Protein AF-A0A1M3FUT4-F1 (afdb_monomer)

Structure (mmCIF, N/CA/C/O backbone):
data_AF-A0A1M3FUT4-F1
#
_entry.id   AF-A0A1M3FUT4-F1
#
loop_
_atom_site.group_PDB
_atom_site.id
_atom_site.type_symbol
_atom_site.label_atom_id
_atom_site.label_alt_id
_atom_site.label_comp_id
_atom_site.label_asym_id
_atom_site.label_entity_id
_atom_site.label_seq_id
_atom_site.pdbx_PDB_ins_code
_atom_site.Cartn_x
_atom_site.Cartn_y
_atom_site.Cartn_z
_atom_site.occupancy
_atom_site.B_iso_or_equiv
_atom_site.auth_seq_id
_atom_site.auth_comp_id
_atom_site.auth_asym_id
_atom_site.auth_atom_id
_atom_site.pdbx_PDB_model_num
ATOM 1 N N . MET A 1 1 ? -42.879 -6.997 67.326 1.0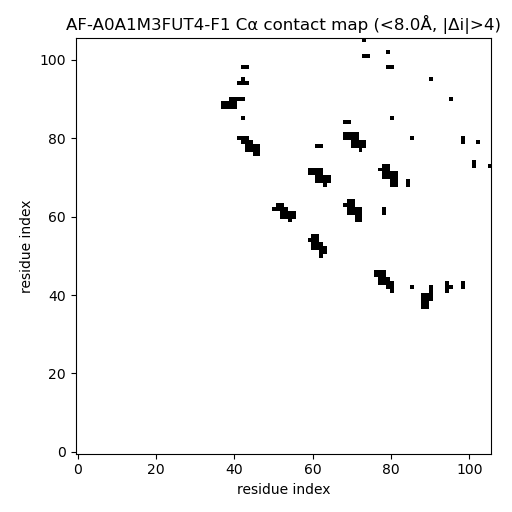0 53.72 1 MET A N 1
ATOM 2 C CA . MET A 1 1 ? -42.068 -7.435 66.161 1.00 53.72 1 MET A CA 1
ATOM 3 C C . MET A 1 1 ? -42.508 -6.853 64.804 1.00 53.72 1 MET A C 1
ATOM 5 O O . MET A 1 1 ? -41.761 -6.981 63.846 1.00 53.72 1 MET A O 1
ATOM 9 N N . SER A 1 2 ? -43.664 -6.184 64.678 1.00 60.69 2 SER A N 1
ATOM 10 C CA . SER A 1 2 ? -44.202 -5.682 63.392 1.00 60.69 2 SER A CA 1
ATOM 11 C C . SER A 1 2 ? -43.563 -4.386 62.867 1.00 60.69 2 SER A C 1
ATOM 13 O O 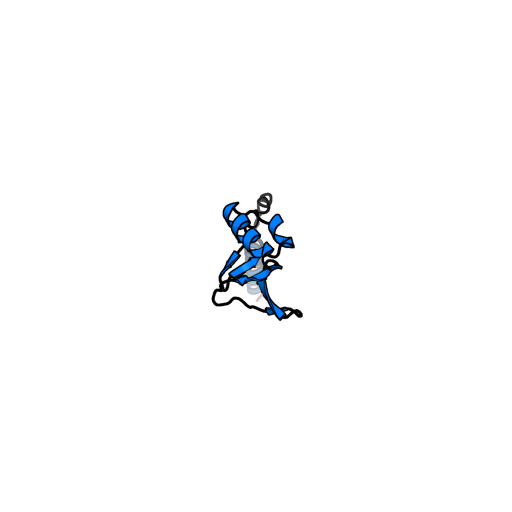. SER A 1 2 ? -43.441 -4.215 61.658 1.00 60.69 2 SER A O 1
ATOM 15 N N . LYS A 1 3 ? -43.103 -3.491 63.752 1.00 61.28 3 LYS A N 1
ATOM 16 C CA . LYS A 1 3 ? -42.559 -2.172 63.369 1.00 61.28 3 LYS A CA 1
ATOM 17 C C . LYS A 1 3 ? -41.261 -2.261 62.550 1.00 61.28 3 LYS A C 1
ATOM 19 O O . LYS A 1 3 ? -41.060 -1.466 61.642 1.00 61.28 3 LYS A O 1
ATOM 24 N N . LEU A 1 4 ? -40.429 -3.275 62.809 1.00 68.81 4 LEU A N 1
ATOM 25 C CA . LEU A 1 4 ? -39.172 -3.509 62.081 1.00 68.81 4 LEU A CA 1
ATOM 26 C C . LEU A 1 4 ? -39.403 -3.882 60.607 1.00 68.81 4 LEU A C 1
ATOM 28 O O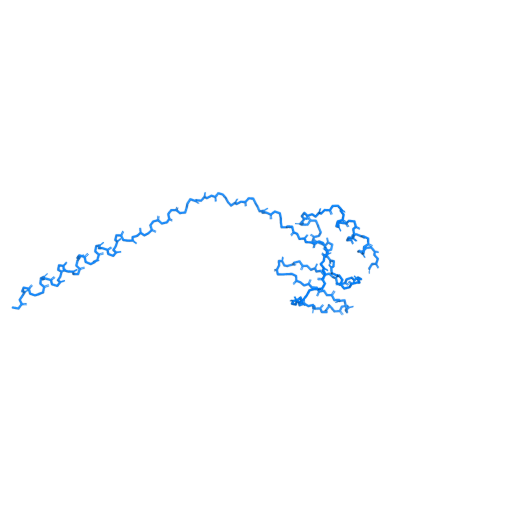 . LEU A 1 4 ? -38.648 -3.448 59.743 1.00 68.81 4 LEU A O 1
ATOM 32 N N . LYS A 1 5 ? -40.485 -4.613 60.306 1.00 69.44 5 LYS A N 1
AT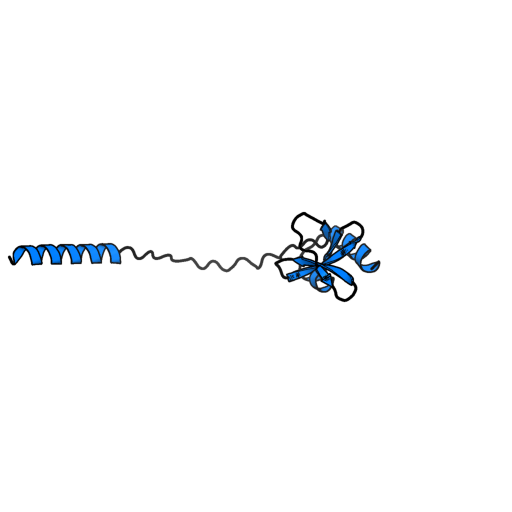OM 33 C CA . LYS A 1 5 ? -40.836 -5.001 58.930 1.00 69.44 5 LYS A CA 1
ATOM 34 C C . LYS A 1 5 ? -41.292 -3.804 58.090 1.00 69.44 5 LYS A C 1
ATOM 36 O O . LYS A 1 5 ? -40.993 -3.737 56.903 1.00 69.44 5 LYS A O 1
ATOM 41 N N . ILE A 1 6 ? -41.972 -2.842 58.718 1.00 75.12 6 ILE A N 1
ATOM 42 C CA . ILE A 1 6 ? -42.459 -1.621 58.058 1.00 75.12 6 ILE A CA 1
ATOM 43 C C . ILE A 1 6 ? -41.282 -0.711 57.686 1.00 75.12 6 ILE A C 1
ATOM 45 O O . ILE A 1 6 ? -41.224 -0.200 56.570 1.00 75.12 6 ILE A O 1
ATOM 49 N N . VAL A 1 7 ? -40.307 -0.563 58.589 1.00 79.75 7 VAL A N 1
ATOM 50 C CA . VAL A 1 7 ? -39.104 0.248 58.339 1.00 79.75 7 VAL A CA 1
ATOM 51 C C . VAL A 1 7 ? -38.250 -0.354 57.218 1.00 79.75 7 VAL A C 1
ATOM 53 O O . VAL A 1 7 ? -37.783 0.375 56.346 1.00 79.75 7 VAL A O 1
ATOM 56 N N . GLN A 1 8 ? -38.103 -1.683 57.183 1.00 76.06 8 GLN A N 1
ATOM 57 C CA . GLN A 1 8 ? -37.417 -2.371 56.085 1.00 76.06 8 GLN A CA 1
ATOM 58 C C . GLN A 1 8 ? -38.110 -2.146 54.736 1.00 76.06 8 GLN A C 1
ATOM 60 O O . GLN A 1 8 ? -37.441 -1.822 53.757 1.00 76.06 8 GLN A O 1
ATOM 65 N N . ALA A 1 9 ? -39.439 -2.271 54.681 1.00 79.19 9 ALA A N 1
ATOM 66 C CA . ALA A 1 9 ? -40.196 -2.070 53.447 1.00 79.19 9 ALA A CA 1
ATOM 67 C C . ALA A 1 9 ? -40.063 -0.634 52.907 1.00 79.19 9 ALA A C 1
ATOM 69 O O . ALA A 1 9 ? -39.886 -0.442 51.704 1.00 79.19 9 ALA A O 1
ATOM 70 N N . ALA A 1 10 ? -40.079 0.368 53.793 1.00 79.88 10 ALA A N 1
ATOM 71 C CA . ALA A 1 10 ? -39.894 1.767 53.413 1.00 79.88 10 ALA A CA 1
ATOM 72 C C . ALA A 1 10 ? -38.489 2.041 52.843 1.00 79.88 10 ALA A C 1
ATOM 74 O O . ALA A 1 10 ? -38.355 2.739 51.837 1.00 79.88 10 ALA A O 1
ATOM 75 N N . LEU A 1 11 ? -37.448 1.444 53.436 1.00 83.62 11 LEU A N 1
ATOM 76 C CA . LEU A 1 11 ? -36.068 1.562 52.950 1.00 83.62 11 LEU A CA 1
ATOM 77 C C . LEU A 1 11 ? -35.875 0.928 51.567 1.00 83.62 11 LEU A C 1
ATOM 79 O O . LEU A 1 11 ? -35.216 1.519 50.711 1.00 83.62 11 LEU A O 1
ATOM 83 N N . PHE A 1 12 ? -36.477 -0.239 51.322 1.00 83.50 12 PHE A N 1
ATOM 84 C CA . PHE A 1 12 ? -36.410 -0.886 50.009 1.00 83.50 12 PHE A CA 1
ATOM 85 C C . PHE A 1 12 ? -37.102 -0.061 48.919 1.00 83.50 12 PHE A C 1
ATOM 87 O O . PHE A 1 12 ? -36.546 0.099 47.833 1.00 83.50 12 PHE A O 1
ATOM 94 N N . LEU A 1 13 ? -38.273 0.512 49.211 1.00 81.50 13 LEU A N 1
ATOM 95 C CA . LEU A 1 13 ? -38.985 1.381 48.268 1.00 81.50 13 LEU A CA 1
ATOM 96 C C . LEU A 1 13 ? -38.174 2.630 47.906 1.00 81.50 13 LEU A C 1
ATOM 98 O O . LEU A 1 13 ? -38.072 2.971 46.728 1.00 81.50 13 LEU A O 1
ATOM 102 N N . ALA A 1 14 ? -37.545 3.274 48.892 1.00 78.31 14 ALA A N 1
ATOM 103 C CA . ALA A 1 14 ? -36.695 4.438 48.650 1.00 78.31 14 ALA A CA 1
ATOM 104 C C . ALA A 1 14 ? -35.477 4.094 47.772 1.00 78.31 14 ALA A C 1
ATOM 106 O O . ALA A 1 14 ? -35.152 4.838 46.846 1.00 78.31 14 ALA A O 1
ATOM 107 N N . ALA A 1 15 ? -34.841 2.942 48.010 1.00 79.00 15 ALA A N 1
ATOM 108 C CA . ALA A 1 15 ? -33.700 2.496 47.215 1.00 79.00 15 ALA A CA 1
ATOM 109 C C . ALA A 1 15 ? -34.078 2.255 45.741 1.00 79.00 15 ALA A C 1
ATOM 111 O O . ALA A 1 15 ? -33.377 2.719 44.843 1.00 79.00 15 ALA A O 1
ATOM 112 N N . VAL A 1 16 ? -35.209 1.591 45.475 1.00 80.00 16 VAL A N 1
ATOM 113 C CA . VAL A 1 16 ? -35.664 1.298 44.101 1.00 80.00 16 VAL A CA 1
ATOM 114 C C . VAL A 1 16 ? -35.906 2.580 43.295 1.00 80.00 16 VAL A C 1
ATOM 116 O O . VAL A 1 16 ? -35.494 2.665 42.136 1.00 80.00 16 VAL A O 1
ATOM 119 N N . VAL A 1 17 ? -36.507 3.605 43.907 1.00 76.50 17 VAL A N 1
ATOM 120 C CA . VAL A 1 17 ? -36.762 4.893 43.239 1.00 76.50 17 VAL A CA 1
ATOM 121 C C . VAL A 1 17 ? -35.452 5.580 42.842 1.00 76.50 17 VAL A C 1
ATOM 123 O O . VAL A 1 17 ? -35.328 6.042 41.706 1.00 76.50 17 VAL A O 1
ATOM 126 N N . ILE A 1 18 ? -34.448 5.577 43.722 1.00 74.12 18 ILE A N 1
ATOM 127 C CA . ILE A 1 18 ? -33.135 6.187 43.455 1.00 74.12 18 ILE A CA 1
ATOM 128 C C . ILE A 1 18 ? -32.402 5.453 42.322 1.00 74.12 18 ILE A C 1
ATOM 130 O O . ILE A 1 18 ? -31.867 6.093 41.420 1.00 74.12 18 ILE A O 1
ATOM 134 N N . PHE A 1 19 ? -32.423 4.117 42.300 1.00 67.12 19 PHE A N 1
ATOM 135 C CA . PHE A 1 19 ? -31.760 3.360 41.230 1.00 67.12 19 PHE A CA 1
ATOM 136 C C . PHE A 1 19 ? -32.482 3.468 39.879 1.00 67.12 19 PHE A C 1
ATOM 138 O O . PHE A 1 19 ? -31.827 3.513 38.839 1.00 67.12 19 PHE A O 1
ATOM 145 N N . SER A 1 20 ? -33.815 3.569 39.872 1.00 65.00 20 SER A N 1
ATOM 146 C CA . SER A 1 20 ? -34.599 3.732 38.635 1.00 65.00 20 SER A CA 1
ATOM 147 C C . SER A 1 20 ? -34.478 5.123 37.993 1.00 65.00 20 SER A C 1
ATOM 149 O O . SER A 1 20 ? -34.706 5.265 36.792 1.00 65.00 20 SER A O 1
ATOM 151 N N . SER A 1 21 ? -34.080 6.147 38.756 1.00 62.62 21 SER A N 1
ATOM 152 C CA . SER A 1 21 ? -33.949 7.526 38.261 1.00 62.62 21 SER A CA 1
ATOM 153 C C . SER A 1 21 ? -32.583 7.827 37.626 1.00 62.62 21 SER A C 1
ATOM 155 O O . SER A 1 21 ? -32.429 8.846 36.955 1.00 62.62 21 SER A O 1
ATOM 157 N N . CYS A 1 22 ? -31.620 6.901 37.697 1.00 63.59 22 CYS A N 1
ATOM 158 C CA . CYS A 1 22 ? -30.354 6.967 36.959 1.00 63.59 22 CYS A CA 1
ATOM 159 C C . CYS A 1 22 ? -30.449 6.347 35.548 1.00 63.59 22 CYS A C 1
ATOM 161 O O . CYS A 1 22 ? -29.525 5.681 35.081 1.00 63.59 22 CYS A O 1
ATOM 163 N N . SER A 1 23 ? -31.554 6.568 34.831 1.00 57.31 23 SER A N 1
ATOM 164 C CA . SER A 1 23 ? -31.620 6.260 33.399 1.00 57.31 23 SER A CA 1
ATOM 165 C C . SER A 1 23 ? -30.812 7.309 32.634 1.00 57.31 23 SER A C 1
ATOM 167 O O . SER A 1 23 ? -31.278 8.415 32.360 1.00 57.31 23 SER A O 1
ATOM 169 N N . SER A 1 24 ? -29.574 6.951 32.297 1.00 58.09 24 SER A N 1
ATOM 170 C CA . SER A 1 24 ? -28.672 7.747 31.466 1.00 58.09 24 SER A CA 1
ATOM 171 C C . SER A 1 24 ? -29.225 7.847 30.044 1.00 58.09 24 SER A C 1
ATOM 173 O O . SER A 1 24 ? -28.860 7.063 29.167 1.00 58.09 24 SER A O 1
ATOM 175 N N . GLY A 1 25 ? -30.111 8.815 29.813 1.00 54.69 25 GLY A N 1
ATOM 176 C CA . GLY A 1 25 ? -30.612 9.190 28.495 1.00 54.69 25 GLY A CA 1
ATOM 177 C C . GLY A 1 25 ? -29.491 9.765 27.635 1.00 54.69 25 GLY A C 1
ATOM 178 O O . GLY A 1 25 ? -29.395 10.974 27.444 1.00 54.69 25 GLY A O 1
ATOM 179 N N . ARG A 1 26 ? -28.614 8.904 27.111 1.00 54.03 26 ARG A N 1
ATOM 180 C CA . ARG A 1 26 ? -27.665 9.281 26.065 1.00 54.03 26 ARG A CA 1
ATOM 181 C C . ARG A 1 26 ? -28.443 9.437 24.761 1.00 54.03 26 ARG A C 1
ATOM 183 O O . ARG A 1 26 ? -28.504 8.518 23.950 1.00 54.03 26 ARG A O 1
ATOM 190 N N . GLN A 1 27 ? -29.048 10.606 24.562 1.00 55.84 27 GLN A N 1
ATOM 191 C CA . GLN A 1 27 ? -29.463 11.047 23.234 1.00 55.84 27 GLN A CA 1
ATOM 192 C C . GLN A 1 27 ? -28.197 11.300 22.415 1.00 55.84 27 GLN A C 1
ATOM 194 O O . GLN A 1 27 ? -27.618 12.386 22.425 1.00 55.84 27 GLN A O 1
ATOM 199 N N . TYR A 1 28 ? -27.740 10.266 21.715 1.00 49.25 28 TYR A N 1
ATOM 200 C CA . TYR A 1 28 ? -26.781 10.441 20.639 1.00 49.25 28 TYR A CA 1
ATOM 201 C C . TYR A 1 28 ? -27.470 11.278 19.562 1.00 49.25 28 TYR A C 1
ATOM 203 O O . TYR A 1 28 ? -28.347 10.790 18.852 1.00 49.25 28 TYR A O 1
ATOM 211 N N . ARG A 1 29 ? -27.099 12.561 19.455 1.00 51.72 29 ARG A N 1
ATOM 212 C CA . ARG A 1 29 ? -27.361 13.341 18.242 1.00 51.72 29 ARG A CA 1
ATOM 213 C C . ARG A 1 29 ? -26.816 12.521 17.075 1.00 51.72 29 ARG A C 1
ATOM 215 O O . ARG A 1 29 ? -25.601 12.352 16.970 1.00 51.72 29 ARG A O 1
ATOM 222 N N . SER A 1 30 ? -27.703 12.006 16.227 1.00 53.16 30 SER A N 1
ATOM 223 C CA . SER A 1 30 ? -27.336 11.441 14.930 1.00 53.16 30 SER A CA 1
ATOM 224 C C . SER A 1 30 ? -26.778 12.567 14.071 1.00 53.16 30 SER A C 1
ATOM 226 O O . SER A 1 30 ? -27.499 13.225 13.327 1.00 53.16 30 SER A O 1
ATOM 228 N N . TYR A 1 31 ? -25.479 12.816 14.204 1.00 52.38 31 TYR A N 1
ATOM 229 C CA . TYR A 1 31 ? -24.741 13.489 13.155 1.00 52.38 31 TYR A CA 1
ATOM 230 C C . TYR A 1 31 ? -24.764 12.566 11.931 1.00 52.38 31 TYR A C 1
ATOM 232 O O . TYR A 1 31 ? -24.536 11.360 12.090 1.00 52.38 31 TYR A O 1
ATOM 240 N N . PRO A 1 32 ? -25.055 13.083 10.724 1.00 65.62 32 PRO A N 1
ATOM 241 C CA . PRO A 1 32 ? -24.831 12.308 9.517 1.00 65.62 32 PRO A CA 1
ATOM 242 C C . PRO A 1 32 ? -23.376 11.818 9.535 1.00 65.62 32 PRO A C 1
ATOM 244 O O . PRO A 1 32 ? -22.490 12.579 9.945 1.00 65.62 32 PRO A O 1
ATOM 247 N N . PRO A 1 33 ? -23.120 10.550 9.165 1.00 62.34 33 PRO A N 1
ATOM 248 C CA . PRO A 1 33 ? -21.762 10.035 9.137 1.00 62.34 33 PRO A CA 1
ATOM 249 C C . PRO A 1 33 ? -20.909 10.980 8.281 1.00 62.34 33 PRO A C 1
ATOM 251 O O . PRO A 1 33 ? -21.385 11.428 7.230 1.00 62.34 33 PRO A O 1
ATOM 254 N N . PRO A 1 34 ? -19.681 11.324 8.717 1.00 60.88 34 PRO A N 1
ATOM 255 C CA . PRO A 1 34 ? -18.784 12.105 7.881 1.00 60.88 34 PRO A CA 1
ATOM 256 C C . PRO A 1 34 ? -18.694 11.429 6.505 1.00 60.88 34 PRO A C 1
ATOM 258 O O . PRO A 1 34 ? -18.723 10.191 6.447 1.00 60.88 34 PRO A O 1
ATOM 261 N N . PRO A 1 35 ? -18.610 12.202 5.402 1.00 61.06 35 PRO A N 1
ATOM 262 C CA . PRO A 1 35 ? -18.402 11.638 4.074 1.00 61.06 35 PRO A CA 1
ATOM 263 C C . PRO A 1 35 ? -17.282 10.604 4.169 1.00 61.06 35 PRO A C 1
ATOM 265 O O . PRO A 1 35 ? -16.297 10.901 4.855 1.00 61.06 35 PRO A O 1
ATOM 268 N N . PRO A 1 36 ? -17.420 9.403 3.571 1.00 56.81 36 PRO A N 1
ATOM 269 C CA . PRO A 1 36 ? -16.405 8.369 3.682 1.00 56.81 36 PRO A CA 1
ATOM 270 C C . PRO A 1 36 ? -15.070 8.989 3.294 1.00 56.81 36 PRO A C 1
ATOM 272 O O . PRO A 1 36 ? -14.859 9.349 2.136 1.00 56.81 36 PRO A O 1
ATOM 275 N N . GLY A 1 37 ? -14.217 9.206 4.300 1.00 53.06 37 GLY A N 1
ATOM 276 C CA . GLY A 1 37 ? -12.935 9.851 4.100 1.00 53.06 37 GLY A CA 1
ATOM 277 C C . GLY A 1 37 ? -12.224 9.049 3.032 1.00 53.06 37 GLY A C 1
ATOM 278 O O . GLY A 1 37 ? -12.073 7.837 3.190 1.00 53.06 37 GLY A O 1
ATOM 279 N N . HIS A 1 38 ? -11.879 9.688 1.914 1.00 54.84 38 HIS A N 1
ATOM 280 C CA . HIS A 1 38 ? -11.154 9.023 0.843 1.00 54.84 38 HIS A CA 1
ATOM 281 C C . HIS A 1 38 ? -9.940 8.352 1.479 1.00 54.84 38 HIS A C 1
ATOM 283 O O . HIS A 1 38 ? -9.044 9.040 1.968 1.00 54.84 38 HIS A O 1
ATOM 289 N N . THR A 1 39 ? -9.939 7.019 1.550 1.00 61.16 39 THR A N 1
ATOM 290 C CA . THR A 1 39 ? -8.858 6.285 2.198 1.00 61.16 39 THR A CA 1
ATOM 291 C C . THR A 1 39 ? -7.607 6.523 1.368 1.00 61.16 39 THR A C 1
ATOM 293 O O . THR A 1 39 ? -7.461 5.964 0.278 1.00 61.16 39 THR A O 1
ATOM 296 N N . SER A 1 40 ? -6.740 7.417 1.833 1.00 69.81 40 SER A N 1
ATOM 297 C CA . SER A 1 40 ? -5.457 7.679 1.206 1.00 69.81 40 SER A CA 1
ATOM 298 C C . SER A 1 40 ? -4.562 6.483 1.510 1.00 69.81 40 SER A C 1
ATOM 300 O O . SER A 1 40 ? -4.126 6.272 2.640 1.00 69.81 40 SER A O 1
ATOM 302 N N . VAL A 1 41 ? -4.331 5.639 0.505 1.00 81.75 41 VAL A N 1
ATOM 303 C CA . VAL A 1 41 ? -3.327 4.579 0.608 1.00 81.75 41 VAL A CA 1
ATOM 304 C C . VAL A 1 41 ? -2.092 4.977 -0.178 1.00 81.75 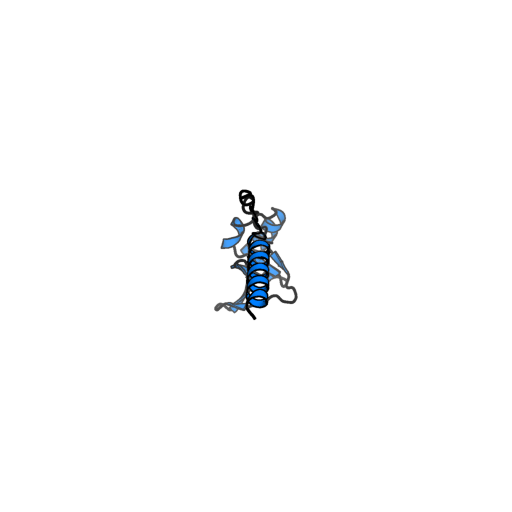41 VAL A C 1
ATOM 306 O O . VAL A 1 41 ? -2.176 5.579 -1.249 1.00 81.75 41 VAL A O 1
ATOM 309 N N . SER A 1 42 ? -0.919 4.653 0.363 1.00 88.25 42 SER A N 1
ATOM 310 C CA . SER A 1 42 ? 0.326 4.864 -0.366 1.00 88.25 42 SER A CA 1
ATOM 311 C C . SER A 1 42 ? 0.409 3.871 -1.521 1.00 88.25 42 SER A C 1
ATOM 313 O O . SER A 1 42 ? 0.200 2.681 -1.324 1.00 88.25 42 SER A O 1
ATOM 315 N N . LEU A 1 43 ? 0.763 4.324 -2.724 1.00 92.19 43 LEU A N 1
ATOM 316 C CA . LEU A 1 43 ? 0.973 3.420 -3.864 1.00 92.19 43 LEU A CA 1
ATOM 317 C C . LEU A 1 43 ? 2.239 2.566 -3.720 1.00 92.19 43 LEU A C 1
ATOM 319 O O . LEU A 1 43 ? 2.377 1.536 -4.381 1.00 92.19 43 LEU A O 1
ATOM 323 N N . ILE A 1 44 ? 3.183 3.020 -2.898 1.00 91.81 44 ILE A N 1
ATOM 324 C CA . ILE A 1 44 ? 4.486 2.394 -2.696 1.00 91.81 44 ILE A CA 1
ATOM 325 C C . ILE A 1 44 ? 4.775 2.399 -1.200 1.00 91.81 44 ILE A C 1
ATOM 327 O O . ILE A 1 44 ? 4.690 3.445 -0.553 1.00 91.81 44 ILE A O 1
ATOM 331 N N . ILE A 1 45 ? 5.131 1.244 -0.654 1.00 92.06 45 ILE A N 1
ATOM 332 C CA . ILE A 1 45 ? 5.575 1.112 0.734 1.00 92.06 45 ILE A CA 1
ATOM 333 C C . ILE A 1 45 ? 6.974 0.504 0.773 1.00 92.06 45 ILE A C 1
ATOM 335 O O . ILE A 1 45 ? 7.341 -0.309 -0.079 1.00 92.06 45 ILE A O 1
ATOM 339 N N . SER A 1 46 ? 7.760 0.906 1.762 1.00 91.94 46 SER A N 1
ATOM 340 C CA . SER A 1 46 ? 9.059 0.299 2.043 1.00 91.94 46 SER A CA 1
ATOM 341 C C . SER A 1 46 ? 8.886 -0.899 2.965 1.00 91.94 46 SER A C 1
ATOM 343 O O . SER A 1 46 ? 7.917 -0.970 3.719 1.00 91.94 46 SER A O 1
ATOM 345 N N . ASN A 1 47 ? 9.839 -1.828 2.930 1.00 88.19 47 ASN A N 1
ATOM 346 C CA . ASN A 1 47 ? 9.891 -2.882 3.931 1.00 88.19 47 ASN A CA 1
ATOM 347 C C . ASN A 1 47 ? 10.130 -2.272 5.326 1.00 88.19 47 ASN A C 1
ATOM 349 O O . ASN A 1 47 ? 11.181 -1.677 5.557 1.00 88.19 47 ASN A O 1
ATOM 353 N N . SER A 1 48 ? 9.169 -2.406 6.237 1.00 85.94 48 SER A N 1
ATOM 354 C CA . SER A 1 48 ? 9.269 -2.017 7.642 1.00 85.94 48 SER A CA 1
ATOM 355 C C . SER A 1 48 ? 9.182 -3.247 8.553 1.00 85.94 48 SER A C 1
ATOM 357 O O . SER A 1 48 ? 8.536 -4.236 8.184 1.00 85.94 48 SER A O 1
ATOM 359 N N . PRO A 1 49 ? 9.783 -3.202 9.756 1.00 87.44 49 PRO A N 1
ATOM 360 C CA . PRO A 1 49 ? 9.583 -4.237 10.767 1.00 87.44 49 PRO A CA 1
ATOM 361 C C . PRO A 1 49 ? 8.088 -4.480 11.018 1.00 87.44 49 PRO A C 1
ATOM 363 O O . PRO A 1 49 ? 7.304 -3.533 11.067 1.00 87.44 49 PRO A O 1
ATOM 366 N N . GLY A 1 50 ? 7.689 -5.748 11.132 1.00 86.12 50 GLY A N 1
ATOM 367 C CA . GLY A 1 50 ? 6.292 -6.143 11.354 1.00 86.12 50 GLY A CA 1
ATOM 368 C C . GLY A 1 50 ? 5.443 -6.340 10.090 1.00 86.12 50 GLY A C 1
ATOM 369 O O . GLY A 1 50 ? 4.295 -6.765 10.204 1.00 86.12 50 GLY A O 1
ATOM 370 N N . LEU A 1 51 ? 5.973 -6.098 8.883 1.00 89.69 51 LEU A N 1
ATOM 371 C CA . LEU A 1 51 ? 5.284 -6.488 7.648 1.00 89.69 51 LEU A CA 1
ATOM 372 C C . LEU A 1 51 ? 5.303 -8.009 7.474 1.00 89.69 51 LEU A C 1
ATOM 374 O O . LEU A 1 51 ? 6.356 -8.617 7.277 1.00 89.69 51 LEU A O 1
ATOM 378 N N . VAL A 1 52 ? 4.119 -8.617 7.476 1.00 92.75 52 VAL A N 1
ATOM 379 C CA . VAL A 1 52 ? 3.958 -10.039 7.159 1.00 92.75 52 VAL A CA 1
ATOM 380 C C . VAL A 1 52 ? 3.959 -10.213 5.643 1.00 92.75 52 VAL A C 1
ATOM 382 O O . VAL A 1 52 ? 2.981 -9.911 4.959 1.00 92.75 52 VAL A O 1
ATOM 385 N N . ILE A 1 53 ? 5.083 -10.683 5.111 1.00 93.94 53 ILE A N 1
ATOM 386 C CA . ILE A 1 53 ? 5.259 -10.928 3.679 1.00 93.94 53 ILE A CA 1
ATOM 387 C C . ILE A 1 53 ? 4.913 -12.383 3.386 1.00 93.94 53 ILE A C 1
ATOM 389 O O . ILE A 1 53 ? 5.429 -13.301 4.020 1.00 93.94 53 ILE A O 1
ATOM 393 N N . SER A 1 54 ? 4.070 -12.597 2.385 1.00 95.31 54 SER A N 1
ATOM 394 C CA . SER A 1 54 ? 3.672 -13.922 1.920 1.00 95.31 54 SER A CA 1
ATOM 395 C C . SER A 1 54 ? 4.230 -14.193 0.526 1.00 95.31 54 SER A C 1
ATOM 397 O O . SER A 1 54 ? 4.492 -13.273 -0.255 1.00 95.31 54 SER A O 1
ATOM 399 N N . ARG A 1 55 ? 4.417 -15.474 0.205 1.00 96.12 55 ARG A N 1
ATOM 400 C CA . ARG A 1 55 ? 4.816 -15.928 -1.128 1.00 96.12 55 ARG A CA 1
ATOM 401 C C . ARG A 1 55 ? 3.582 -16.435 -1.867 1.00 96.12 55 ARG A C 1
ATOM 403 O O . ARG A 1 55 ? 2.827 -17.235 -1.325 1.00 96.12 55 ARG A O 1
ATOM 410 N N . TYR A 1 56 ? 3.366 -15.937 -3.076 1.00 94.69 56 TYR A N 1
ATOM 411 C CA . TYR A 1 56 ? 2.306 -16.391 -3.968 1.00 94.69 56 TYR A CA 1
ATOM 412 C C . TYR A 1 56 ? 2.738 -17.667 -4.706 1.00 94.69 56 TYR A C 1
ATOM 414 O O . TYR A 1 56 ? 3.927 -17.994 -4.739 1.00 94.69 56 TYR A O 1
ATOM 422 N N . SER A 1 57 ? 1.787 -18.395 -5.296 1.00 95.31 57 SER A N 1
ATOM 423 C CA . SER A 1 57 ? 2.045 -19.679 -5.972 1.00 95.31 57 SER A CA 1
ATOM 424 C C . SER A 1 57 ? 3.023 -19.568 -7.146 1.00 95.31 57 SER A C 1
ATOM 426 O O . SER A 1 57 ? 3.783 -20.492 -7.404 1.00 95.31 57 SER A O 1
ATOM 428 N N . ASP A 1 58 ? 3.064 -18.412 -7.806 1.00 92.50 58 ASP A N 1
ATOM 429 C CA . ASP A 1 58 ? 4.008 -18.084 -8.883 1.00 92.50 58 ASP A CA 1
ATOM 430 C C . ASP A 1 58 ? 5.414 -17.687 -8.386 1.00 92.50 58 ASP A C 1
ATOM 432 O O . ASP A 1 58 ? 6.272 -17.270 -9.163 1.00 92.50 58 ASP A O 1
ATOM 436 N N . GLY A 1 59 ? 5.657 -17.774 -7.078 1.00 93.44 59 GLY A N 1
ATOM 437 C CA . GLY A 1 59 ? 6.930 -17.449 -6.452 1.00 93.44 59 GLY A CA 1
ATOM 438 C C . GLY A 1 59 ? 7.138 -15.966 -6.143 1.00 93.44 59 GLY A C 1
ATOM 439 O O . GLY A 1 59 ? 8.130 -15.643 -5.482 1.00 93.44 59 GLY A O 1
ATOM 440 N N . ARG A 1 60 ? 6.228 -15.066 -6.544 1.00 92.25 60 ARG A N 1
ATOM 441 C CA . ARG A 1 60 ? 6.315 -13.635 -6.219 1.00 92.25 60 ARG A CA 1
ATOM 442 C C . ARG A 1 60 ? 5.957 -13.389 -4.758 1.00 92.25 60 ARG A C 1
ATOM 444 O O . ARG A 1 60 ? 5.103 -14.049 -4.178 1.00 92.25 60 ARG A O 1
ATOM 451 N N . TYR A 1 61 ? 6.584 -12.381 -4.167 1.00 94.81 61 TYR A N 1
ATOM 452 C CA . TYR A 1 61 ? 6.277 -11.962 -2.803 1.00 94.81 61 TYR A CA 1
ATOM 453 C C . TYR A 1 61 ? 5.246 -10.839 -2.806 1.00 94.81 61 TYR A C 1
ATOM 455 O O . TYR A 1 61 ? 5.326 -9.912 -3.623 1.00 94.81 61 TYR A O 1
ATOM 463 N N . TYR A 1 62 ? 4.313 -10.895 -1.865 1.00 95.38 62 TYR A N 1
ATOM 464 C CA . TYR A 1 62 ? 3.321 -9.854 -1.655 1.00 95.38 62 TYR A CA 1
ATOM 465 C C . TYR A 1 62 ? 3.110 -9.580 -0.169 1.00 95.38 62 TYR A C 1
ATOM 467 O O . TYR A 1 62 ? 3.370 -10.415 0.693 1.00 95.38 62 TYR A O 1
ATOM 475 N N . TYR A 1 63 ? 2.616 -8.387 0.114 1.00 95.25 63 TYR A N 1
ATOM 476 C CA . TYR A 1 63 ? 2.112 -7.976 1.410 1.00 95.25 63 TYR A CA 1
ATOM 477 C C . TYR A 1 63 ? 0.618 -7.688 1.272 1.00 95.25 63 TYR A C 1
ATOM 479 O O . TYR A 1 63 ? 0.190 -7.051 0.305 1.00 95.25 63 TYR A O 1
ATOM 487 N N . ARG A 1 64 ? -0.183 -8.154 2.230 1.00 94.62 64 ARG A N 1
ATOM 488 C CA . ARG A 1 64 ? -1.613 -7.847 2.301 1.00 94.62 64 ARG A CA 1
ATOM 489 C C . ARG A 1 64 ? -1.855 -6.917 3.479 1.00 94.62 64 ARG A C 1
ATOM 491 O O . ARG A 1 64 ? -1.672 -7.311 4.625 1.00 94.62 64 ARG A O 1
ATOM 498 N N . ALA A 1 65 ? -2.268 -5.690 3.186 1.00 90.69 65 ALA A N 1
ATOM 499 C CA . ALA A 1 65 ? -2.600 -4.724 4.219 1.00 90.69 65 ALA A CA 1
ATOM 500 C C . ALA A 1 65 ? -3.906 -5.113 4.935 1.00 90.69 65 ALA A C 1
ATOM 502 O O . ALA A 1 65 ? -4.786 -5.706 4.301 1.00 90.69 65 ALA A O 1
ATOM 503 N N . PRO A 1 66 ? -4.090 -4.706 6.207 1.00 88.56 66 PRO A N 1
ATOM 504 C CA . PRO A 1 66 ? -5.319 -4.963 6.963 1.00 88.56 66 PRO A CA 1
ATOM 505 C C . PRO A 1 66 ? -6.593 -4.485 6.252 1.00 88.56 66 PRO A C 1
ATOM 507 O O . PRO A 1 66 ? -7.622 -5.143 6.315 1.00 88.56 66 PRO A O 1
ATOM 510 N N . GLY A 1 67 ? -6.508 -3.389 5.487 1.00 87.44 67 GLY A N 1
ATOM 511 C CA . GLY A 1 67 ? -7.608 -2.871 4.662 1.00 87.44 67 GLY A CA 1
ATOM 512 C C . GLY A 1 67 ? -7.909 -3.674 3.387 1.00 87.44 67 GLY A C 1
ATOM 513 O O . GLY A 1 67 ? -8.649 -3.202 2.532 1.00 87.44 67 GLY A O 1
ATOM 514 N N . GLY A 1 68 ? -7.304 -4.851 3.200 1.00 90.12 68 GLY A N 1
ATOM 515 C CA . GLY A 1 68 ? -7.551 -5.732 2.054 1.00 90.12 68 GLY A CA 1
ATOM 516 C C . GLY A 1 68 ? -6.757 -5.400 0.786 1.00 90.12 68 GLY A C 1
ATOM 517 O O . GLY A 1 68 ? -6.864 -6.125 -0.203 1.00 90.12 68 GLY A O 1
ATOM 518 N N . TYR A 1 69 ? -5.932 -4.353 0.811 1.00 92.50 69 TYR A N 1
ATOM 519 C CA . TYR A 1 69 ? -5.043 -3.983 -0.289 1.00 92.50 69 TYR A CA 1
ATOM 520 C C . TYR A 1 69 ? -3.886 -4.971 -0.426 1.00 92.50 69 TYR A C 1
ATOM 522 O O . TYR A 1 69 ? -3.295 -5.392 0.568 1.00 92.50 69 TYR A O 1
ATOM 530 N N . VAL A 1 70 ? -3.525 -5.306 -1.663 1.00 94.62 70 VAL A N 1
ATOM 531 C CA . VAL A 1 70 ? -2.367 -6.159 -1.955 1.00 94.62 70 VAL A CA 1
ATOM 532 C C . VAL A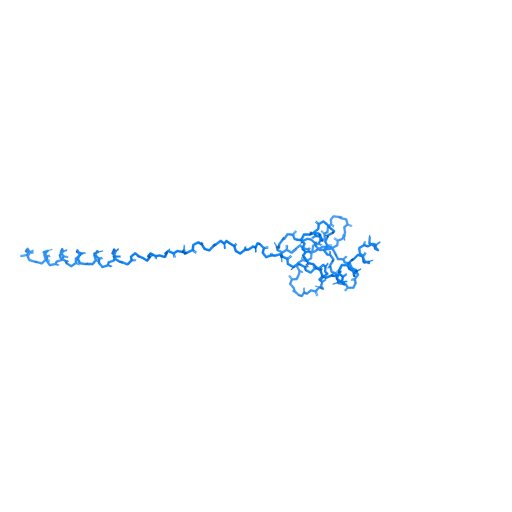 1 70 ? -1.254 -5.315 -2.544 1.00 94.62 70 VAL A C 1
ATOM 534 O O . VAL A 1 70 ? -1.489 -4.517 -3.451 1.00 94.62 70 VAL A O 1
ATOM 537 N N . TYR A 1 71 ? -0.047 -5.524 -2.034 1.00 94.88 71 TYR A N 1
ATOM 538 C CA . TYR A 1 71 ? 1.170 -4.891 -2.499 1.00 94.88 71 TYR A CA 1
ATOM 539 C C . TYR A 1 71 ? 2.155 -5.951 -2.965 1.00 94.88 71 TYR A C 1
ATOM 541 O O . TYR A 1 71 ? 2.490 -6.873 -2.230 1.00 94.88 71 TYR A O 1
ATOM 549 N N . TRP A 1 72 ? 2.671 -5.801 -4.171 1.00 94.69 72 TRP A N 1
ATOM 550 C CA . TRP A 1 72 ? 3.575 -6.758 -4.783 1.00 94.69 72 TRP A CA 1
ATOM 551 C C . TRP A 1 72 ? 5.027 -6.302 -4.631 1.00 94.69 72 TRP A C 1
ATOM 553 O O . TRP A 1 72 ? 5.360 -5.176 -5.011 1.00 94.69 72 TRP A O 1
ATOM 563 N N . ARG A 1 73 ? 5.925 -7.182 -4.173 1.00 93.31 73 ARG A N 1
ATOM 564 C CA . ARG A 1 73 ? 7.353 -6.872 -3.960 1.00 93.31 73 ARG A CA 1
ATOM 565 C C . ARG A 1 73 ? 8.056 -6.503 -5.262 1.00 93.31 73 ARG A C 1
ATOM 567 O O . ARG A 1 73 ? 8.246 -7.375 -6.098 1.00 93.31 73 ARG A O 1
ATOM 574 N N . GLY A 1 74 ? 8.417 -5.248 -5.462 1.00 90.62 74 GLY A N 1
ATOM 575 C CA . GLY A 1 74 ? 9.212 -4.820 -6.609 1.00 90.62 74 GLY A CA 1
ATOM 576 C C . GLY A 1 74 ? 10.691 -4.670 -6.261 1.00 90.62 74 GLY A C 1
ATOM 577 O O . GLY A 1 74 ? 11.214 -5.314 -5.350 1.00 90.62 74 GLY A O 1
ATOM 578 N N . TYR A 1 75 ? 11.362 -3.793 -7.001 1.00 87.56 75 TYR A N 1
ATOM 579 C CA . TYR A 1 75 ? 12.783 -3.503 -6.835 1.00 87.56 75 TYR A CA 1
ATOM 580 C C . TYR A 1 75 ? 13.078 -2.732 -5.540 1.00 87.56 75 TYR A C 1
ATOM 582 O O . TYR A 1 75 ? 12.236 -1.992 -5.031 1.00 87.56 75 TYR A O 1
ATOM 590 N N . GLY A 1 76 ? 14.298 -2.889 -5.015 1.00 86.50 76 GLY A N 1
ATOM 591 C CA . GLY A 1 76 ? 14.799 -2.089 -3.891 1.00 86.50 76 GLY A CA 1
ATOM 592 C C . GLY A 1 76 ? 14.036 -2.283 -2.576 1.00 86.50 76 GLY A C 1
ATOM 593 O O . GLY A 1 76 ? 13.876 -1.321 -1.832 1.00 86.50 76 GLY A O 1
ATOM 594 N N . ASN A 1 77 ? 13.526 -3.494 -2.308 1.00 88.19 77 ASN A N 1
ATOM 595 C CA . ASN A 1 77 ? 12.720 -3.815 -1.117 1.00 88.19 77 ASN A CA 1
ATOM 596 C C . ASN A 1 77 ? 11.479 -2.920 -0.934 1.00 88.19 77 ASN A C 1
ATOM 598 O O . ASN A 1 77 ? 11.026 -2.677 0.187 1.00 88.19 77 ASN A O 1
ATOM 602 N N . ARG A 1 78 ? 10.910 -2.453 -2.049 1.00 91.88 78 ARG A N 1
ATOM 603 C CA . ARG A 1 78 ? 9.644 -1.719 -2.080 1.00 91.88 78 ARG A CA 1
ATOM 604 C C . ARG A 1 78 ? 8.507 -2.642 -2.482 1.00 91.88 78 ARG A C 1
ATOM 606 O O . ARG A 1 78 ? 8.696 -3.568 -3.272 1.00 91.88 78 ARG A O 1
ATOM 613 N N . TYR A 1 79 ? 7.313 -2.355 -1.991 1.00 93.88 79 TYR A N 1
ATOM 614 C CA . TYR A 1 79 ? 6.094 -3.040 -2.385 1.00 93.88 79 TYR A CA 1
ATOM 615 C C . TYR A 1 79 ? 5.151 -2.046 -3.045 1.00 93.88 79 TYR A C 1
ATOM 617 O O . TYR A 1 79 ? 4.907 -0.958 -2.528 1.00 93.88 79 TYR A O 1
ATOM 625 N N . TYR A 1 80 ? 4.638 -2.431 -4.206 1.00 94.06 80 TYR A N 1
ATOM 626 C CA . TYR A 1 80 ? 3.824 -1.580 -5.063 1.00 94.06 80 TYR A CA 1
ATOM 627 C C . TYR A 1 80 ? 2.383 -2.049 -4.998 1.00 94.06 80 TYR A C 1
ATOM 629 O O . TYR A 1 80 ? 2.127 -3.246 -5.136 1.00 94.06 80 TYR A O 1
ATOM 637 N N . LEU A 1 81 ? 1.455 -1.118 -4.808 1.00 94.19 81 LEU A N 1
ATOM 638 C CA . LEU A 1 81 ? 0.031 -1.414 -4.766 1.00 94.19 81 LEU A CA 1
ATOM 639 C C . LEU A 1 81 ? -0.395 -2.133 -6.052 1.00 94.19 81 LEU A C 1
ATOM 641 O O . LEU A 1 81 ? 0.021 -1.771 -7.152 1.00 94.19 81 LEU A O 1
ATOM 645 N N . ASP A 1 82 ? -1.212 -3.169 -5.923 1.00 93.56 82 ASP A N 1
ATOM 646 C CA . ASP A 1 82 ? -1.777 -3.864 -7.071 1.00 93.56 82 ASP A CA 1
ATOM 647 C C . ASP A 1 82 ? -2.627 -2.897 -7.912 1.00 93.56 82 ASP A C 1
ATOM 649 O O . 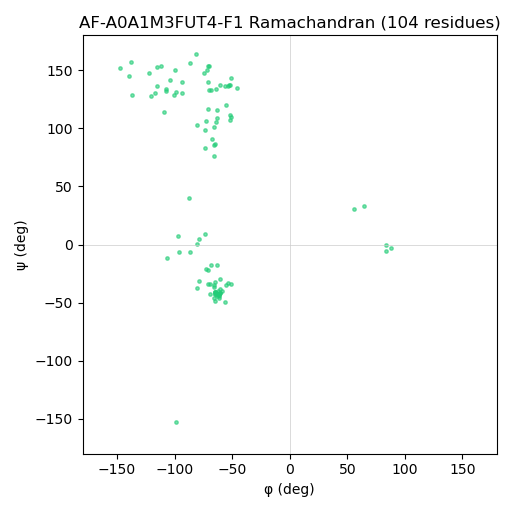ASP A 1 82 ? -3.417 -2.109 -7.382 1.00 93.56 82 ASP A O 1
ATOM 653 N N . ARG A 1 83 ? -2.479 -2.975 -9.240 1.00 92.00 83 ARG A N 1
ATOM 654 C CA . ARG A 1 83 ? -3.157 -2.111 -10.216 1.00 92.00 83 ARG A CA 1
ATOM 655 C C . ARG A 1 83 ? -4.666 -2.046 -9.989 1.00 92.00 83 ARG A C 1
ATOM 657 O O . ARG A 1 83 ? -5.256 -0.984 -10.171 1.00 92.00 83 ARG A O 1
ATOM 664 N N . ARG A 1 84 ? -5.285 -3.143 -9.537 1.00 91.62 84 ARG A N 1
ATOM 665 C CA . ARG A 1 84 ? -6.732 -3.201 -9.249 1.00 91.62 84 ARG A CA 1
ATOM 666 C C . ARG A 1 84 ? -7.199 -2.258 -8.132 1.00 91.62 84 ARG A C 1
ATOM 668 O O . ARG A 1 84 ? -8.398 -1.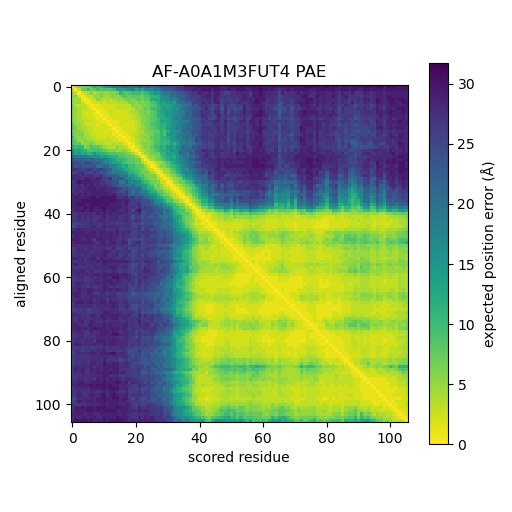996 -8.022 1.00 91.62 84 ARG A O 1
ATOM 675 N N . TYR A 1 85 ? -6.279 -1.766 -7.302 1.00 91.06 85 TYR A N 1
ATOM 676 C CA . TYR A 1 85 ? -6.576 -0.857 -6.196 1.00 91.06 85 TYR A CA 1
ATOM 677 C C . TYR A 1 85 ? -6.138 0.589 -6.446 1.00 91.06 85 TYR A C 1
ATOM 679 O O . TYR A 1 85 ? -6.565 1.466 -5.704 1.00 91.06 85 TYR A O 1
ATOM 687 N N . VAL A 1 86 ? -5.344 0.867 -7.485 1.00 89.44 86 VAL A N 1
ATOM 688 C CA . VAL A 1 86 ? -4.786 2.212 -7.738 1.00 89.44 86 VAL A CA 1
ATOM 689 C C . VAL A 1 86 ? -5.878 3.270 -7.900 1.00 89.44 86 VAL A C 1
ATOM 691 O O . VAL A 1 86 ? -5.770 4.356 -7.340 1.00 89.44 86 VAL A O 1
ATOM 694 N N . ASN A 1 87 ? -6.973 2.930 -8.583 1.00 85.81 87 ASN A N 1
ATOM 695 C CA . ASN A 1 87 ? -8.090 3.851 -8.821 1.00 85.81 87 ASN A CA 1
ATOM 696 C C . ASN A 1 87 ? -9.048 3.986 -7.623 1.00 85.81 87 ASN A C 1
ATOM 698 O O . ASN A 1 87 ? -10.050 4.685 -7.727 1.00 85.81 87 ASN A O 1
ATOM 702 N N . ARG A 1 88 ? -8.787 3.297 -6.503 1.00 84.44 88 ARG A N 1
ATOM 703 C CA . ARG A 1 88 ? -9.671 3.299 -5.321 1.00 84.44 88 ARG A CA 1
ATOM 704 C C . ARG A 1 88 ? -9.252 4.303 -4.251 1.00 84.44 88 ARG A C 1
ATOM 706 O O . ARG A 1 88 ? -9.963 4.468 -3.267 1.00 84.44 88 ARG A O 1
ATOM 713 N N . SER A 1 89 ? -8.105 4.952 -4.420 1.00 77.44 89 SER A N 1
ATOM 714 C CA . SER A 1 89 ? -7.534 5.851 -3.422 1.00 77.44 89 SER A CA 1
ATOM 715 C C . SER A 1 89 ? -6.933 7.087 -4.053 1.00 77.44 89 SER A C 1
ATOM 717 O O . SER A 1 89 ? -6.301 7.006 -5.108 1.00 77.44 89 SER A O 1
ATOM 719 N N . TYR A 1 90 ? -7.045 8.209 -3.350 1.00 81.81 90 TYR A N 1
ATOM 720 C CA . TYR A 1 90 ? -6.372 9.437 -3.738 1.00 81.81 90 TYR A CA 1
ATOM 721 C C . TYR A 1 90 ? -4.857 9.293 -3.576 1.00 81.81 90 TYR A C 1
ATOM 723 O O . TYR A 1 90 ? -4.370 8.818 -2.549 1.00 81.81 90 TYR A O 1
ATOM 731 N N . HIS A 1 91 ? -4.113 9.707 -4.594 1.00 84.81 91 HIS A N 1
ATOM 732 C CA . HIS A 1 91 ? -2.661 9.645 -4.616 1.00 84.81 91 HIS A CA 1
ATOM 733 C C . HIS A 1 91 ? -2.105 10.815 -5.422 1.00 84.81 91 HIS A C 1
ATOM 735 O O . HIS A 1 91 ? -2.746 11.331 -6.337 1.00 84.81 91 HIS A O 1
ATOM 741 N N . SER A 1 92 ? -0.891 11.245 -5.088 1.00 85.81 92 SER A N 1
ATOM 742 C CA . SER A 1 92 ? -0.251 12.331 -5.829 1.00 85.81 92 SER A CA 1
ATOM 743 C C . SER A 1 92 ? 0.194 11.869 -7.221 1.00 85.81 92 SER A C 1
ATOM 745 O O . SER A 1 92 ? 0.611 10.723 -7.415 1.00 85.81 92 SER A O 1
ATOM 747 N N . HIS A 1 93 ? 0.212 12.793 -8.187 1.00 88.25 93 HIS A N 1
ATOM 748 C CA . HIS A 1 93 ? 0.712 12.524 -9.544 1.00 88.25 93 HIS A CA 1
ATOM 749 C C . HIS A 1 93 ? 2.148 11.979 -9.550 1.00 88.25 93 HIS A C 1
ATOM 751 O O . HIS A 1 93 ? 2.507 11.118 -10.353 1.00 88.25 93 HIS A O 1
ATOM 757 N N . ARG A 1 94 ? 2.981 12.449 -8.612 1.00 86.62 94 ARG A N 1
ATOM 758 C CA . ARG A 1 94 ? 4.362 11.981 -8.446 1.00 86.62 94 ARG A CA 1
ATOM 759 C C . ARG A 1 94 ? 4.417 10.516 -8.009 1.00 86.62 94 ARG A C 1
ATOM 761 O O . ARG A 1 94 ? 5.173 9.752 -8.604 1.00 86.62 94 ARG A O 1
ATOM 768 N N . GLN A 1 95 ? 3.612 10.124 -7.017 1.00 85.62 95 GLN A N 1
ATOM 769 C CA . GLN A 1 95 ? 3.513 8.727 -6.577 1.00 85.62 95 GLN A CA 1
ATOM 770 C C . GLN A 1 95 ? 2.998 7.829 -7.700 1.00 85.62 95 GLN A C 1
ATOM 772 O O . GLN A 1 95 ? 3.552 6.754 -7.912 1.00 85.62 95 GLN A O 1
ATOM 777 N N . TYR A 1 96 ? 1.989 8.280 -8.450 1.00 91.31 96 TYR A N 1
ATOM 778 C CA . TYR A 1 96 ? 1.467 7.525 -9.588 1.00 91.31 96 TYR A CA 1
ATOM 779 C C . TYR A 1 96 ? 2.523 7.317 -10.670 1.00 91.31 96 TYR A C 1
ATOM 781 O O . TYR A 1 96 ? 2.686 6.209 -11.177 1.00 91.31 96 TYR A O 1
ATOM 789 N N . ARG A 1 97 ? 3.284 8.364 -11.008 1.00 91.81 97 ARG A N 1
ATOM 790 C CA . ARG A 1 97 ? 4.353 8.277 -12.008 1.00 91.81 97 ARG A CA 1
ATOM 791 C C . ARG A 1 97 ? 5.443 7.289 -11.591 1.00 91.81 97 ARG A C 1
ATOM 793 O O . ARG A 1 97 ? 5.895 6.515 -12.435 1.00 91.81 97 ARG A O 1
ATOM 800 N N . ASP A 1 98 ? 5.850 7.313 -10.323 1.00 89.38 98 ASP A N 1
ATOM 801 C CA . ASP A 1 98 ? 6.839 6.368 -9.794 1.00 89.38 98 ASP A CA 1
ATOM 802 C C . ASP A 1 98 ? 6.292 4.934 -9.827 1.00 89.38 98 ASP A C 1
ATOM 804 O O . ASP A 1 98 ? 6.905 4.035 -10.403 1.00 89.38 98 ASP A O 1
ATOM 808 N N . TRP A 1 99 ? 5.067 4.740 -9.335 1.00 92.31 99 TRP A N 1
ATOM 809 C CA . TRP A 1 99 ? 4.378 3.453 -9.369 1.00 92.31 99 TRP A CA 1
ATOM 810 C C . TRP A 1 99 ? 4.268 2.893 -10.799 1.00 92.31 99 TRP A C 1
ATOM 812 O O . TRP A 1 99 ? 4.677 1.759 -11.055 1.00 92.31 99 TRP A O 1
ATOM 822 N N . ASN A 1 100 ? 3.809 3.705 -11.755 1.00 92.12 100 ASN A N 1
ATOM 823 C CA . ASN A 1 100 ? 3.590 3.304 -13.148 1.00 92.12 100 ASN A CA 1
ATOM 824 C C . ASN A 1 100 ? 4.903 2.947 -13.864 1.00 92.12 100 ASN A C 1
ATOM 826 O O . ASN A 1 100 ? 4.946 2.006 -14.658 1.00 92.12 100 ASN A O 1
ATOM 830 N N . ARG A 1 101 ? 6.002 3.655 -13.564 1.00 89.50 101 ARG A N 1
ATOM 831 C CA . ARG A 1 101 ? 7.331 3.340 -14.114 1.00 89.50 101 ARG A CA 1
ATOM 832 C C . ARG A 1 101 ? 7.781 1.933 -13.724 1.00 89.50 101 ARG A C 1
ATOM 834 O O . ARG A 1 101 ? 8.353 1.229 -14.552 1.00 89.50 101 ARG A O 1
ATOM 841 N N . HIS A 1 102 ? 7.547 1.542 -12.476 1.00 83.50 102 HIS A N 1
ATOM 842 C CA . HIS A 1 102 ? 7.967 0.241 -11.962 1.00 83.50 102 HIS A CA 1
ATOM 843 C C . HIS A 1 102 ? 7.013 -0.882 -12.350 1.00 83.50 102 HIS A C 1
ATOM 845 O O . HIS A 1 102 ? 7.473 -1.973 -12.676 1.00 83.50 102 HIS A O 1
ATOM 851 N N . TYR A 1 103 ? 5.709 -0.608 -12.369 1.00 80.19 103 TYR A N 1
ATOM 852 C CA . TYR A 1 103 ? 4.709 -1.583 -12.786 1.00 80.19 103 TYR A CA 1
ATOM 853 C C . TYR A 1 103 ? 4.921 -2.048 -14.234 1.00 80.19 103 TYR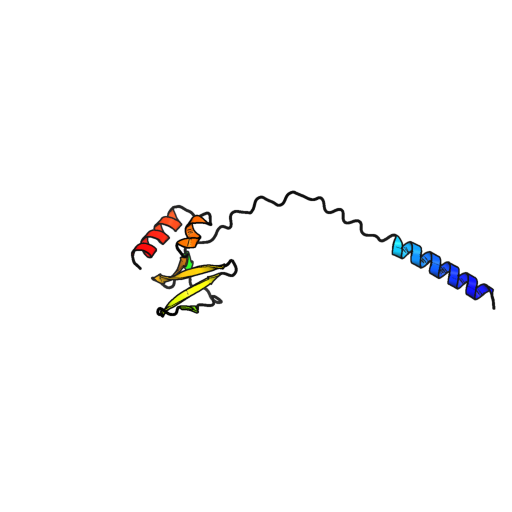 A C 1
ATOM 855 O O . TYR A 1 103 ? 4.792 -3.229 -14.514 1.00 80.19 103 TYR A O 1
ATOM 863 N N . ARG A 1 104 ? 5.319 -1.149 -15.146 1.00 78.69 104 ARG A N 1
ATOM 864 C CA . ARG A 1 104 ? 5.604 -1.492 -16.554 1.00 78.69 104 ARG A CA 1
ATOM 865 C C . ARG A 1 104 ? 6.841 -2.368 -16.775 1.00 78.69 104 ARG A C 1
ATOM 867 O O . ARG A 1 104 ? 7.007 -2.893 -17.866 1.00 78.69 104 ARG A O 1
ATOM 874 N N . ARG A 1 105 ? 7.744 -2.457 -15.797 1.00 76.69 105 ARG A N 1
ATOM 875 C CA . ARG A 1 105 ? 9.024 -3.183 -15.914 1.00 76.69 105 ARG A CA 1
ATOM 876 C C . ARG A 1 105 ? 8.966 -4.596 -15.334 1.00 76.69 105 ARG A C 1
ATOM 878 O O . ARG A 1 105 ? 10.008 -5.218 -15.161 1.00 76.69 105 ARG A O 1
ATOM 885 N N . ARG A 1 106 ? 7.781 -5.039 -14.942 1.00 65.62 106 ARG A N 1
ATOM 886 C CA . ARG A 1 106 ? 7.546 -6.225 -14.136 1.00 65.62 106 ARG A CA 1
ATOM 887 C C . ARG A 1 106 ? 6.661 -7.198 -14.888 1.00 65.62 106 ARG A C 1
ATOM 889 O O . ARG A 1 106 ? 6.866 -8.407 -14.670 1.00 65.62 106 ARG A O 1
#

Secondary structure (DSSP, 8-state):
-HHHHHHHHHHHHHHHHHHHT---------PPPPP-------SEEE--TT--EEE-TTS-EEEE-TTS-EEEE-GGGEEEE-HHHHTTS---HHHHHHHHHHHTT-

Foldseek 3Di:
DPVVVVVVVVVVVVVVVVVVVPPPPPPDPPDPPDDPPQPADQQKDADDPPFDWDADPVRWIWTQDPVRWIWTQFPPRMTGTDPVCPVSGDDDPVSVVVNVVGVVVD

Nearest PDB structures (foldseek):
  7rl3-assembly2_B  TM=5.185E-01  e=4.269E+00  Drosophila melanogaster
  4bxr-assembly2_B  TM=5.278E-01  e=4.545E+00  Danio rerio
  7ouf-assembly1_D  TM=3.517E-01  e=5.842E+00  Simian T-lymphotropic virus 1
  6ri9-assembly1_D  TM=3.372E-01  e=3.119E+00  Escherichia coli K-12
  6xav-assembly1_J  TM=3.616E-01  e=4.839E+00  Escherichia coli K-12

Radius of gyration: 30.08 Å; Cα contacts (8 Å, |Δi|>4): 96; chains: 1; bounding box: 59×33×83 Å

Solvent-accessible surface area (backbone atoms only — not comparable to full-atom values): 6723 Å² total; per-residue (Å²): 127,67,69,63,57,55,55,51,53,54,52,53,54,55,50,52,54,60,64,65,68,68,67,80,79,77,76,73,76,83,67,76,76,74,74,81,70,75,57,68,54,74,52,63,43,71,78,52,93,88,67,69,73,45,74,46,97,88,68,50,45,34,34,68,46,95,90,72,48,48,22,39,58,54,74,92,62,25,27,35,49,40,76,92,51,57,89,73,32,60,73,54,72,67,55,49,52,54,45,53,61,55,61,76,76,110

Mean predicted aligned error: 14.58 Å

Sequence (106 aa):
MSKLKIVQAALFLAAVVIFSSCSSGRQYRSYPPPPPGHTSVSLIISNSPGLVISRYSDGRYYYRAPGGYVYWRGYGNRYYLDRRYVNRSYHSHRQYRDWNRHYRRR

pLDDT: mean 80.53, std 13.84, range [49.25, 96.12]